Protein AF-A0A8T7L7S4-F1 (afdb_monomer_lite)

Secondary structure (DSSP, 8-state):
----------TTPEEEEEEETTTTEEEEEEE-TTS--EETTT---HHHHHHHHHH----------------

Structure (mmCIF, N/CA/C/O backbone):
data_AF-A0A8T7L7S4-F1
#
_entry.id   AF-A0A8T7L7S4-F1
#
loop_
_atom_site.group_PDB
_atom_site.id
_atom_site.type_symbol
_atom_site.label_atom_id
_atom_site.label_alt_id
_atom_site.label_comp_id
_atom_site.label_asym_id
_atom_site.label_entity_id
_atom_site.label_seq_id
_atom_site.pdbx_PDB_ins_code
_atom_site.Cartn_x
_atom_site.Cartn_y
_atom_site.Cartn_z
_atom_site.occupancy
_atom_site.B_iso_or_equiv
_atom_site.auth_seq_id
_atom_site.auth_comp_id
_atom_site.auth_asym_id
_atom_site.auth_atom_id
_atom_site.pdbx_PDB_model_num
ATOM 1 N N . MET A 1 1 ? -6.828 -27.801 4.871 1.00 37.06 1 MET A N 1
ATOM 2 C CA . MET A 1 1 ? -7.589 -26.651 4.337 1.00 37.06 1 MET A CA 1
ATOM 3 C C . MET A 1 1 ? -6.802 -26.078 3.173 1.00 37.06 1 MET A C 1
ATOM 5 O O . MET A 1 1 ? -5.725 -25.547 3.396 1.00 37.06 1 MET A O 1
ATOM 9 N N . MET A 1 2 ? -7.277 -26.285 1.945 1.00 41.94 2 MET A N 1
ATOM 10 C CA . MET A 1 2 ? -6.621 -25.792 0.732 1.00 41.94 2 MET A CA 1
ATOM 11 C C . MET A 1 2 ? -7.249 -24.437 0.402 1.00 41.94 2 MET A C 1
ATOM 13 O O . MET A 1 2 ? -8.394 -24.375 -0.042 1.00 41.94 2 MET A O 1
ATOM 17 N N . THR A 1 3 ? -6.557 -23.346 0.714 1.00 45.09 3 THR A N 1
ATOM 18 C CA . THR A 1 3 ? -7.044 -21.996 0.417 1.00 45.09 3 THR A CA 1
ATOM 19 C C . THR A 1 3 ? -6.980 -21.799 -1.095 1.00 45.09 3 THR A C 1
ATOM 21 O O . THR A 1 3 ? -5.897 -21.720 -1.669 1.00 45.09 3 THR A O 1
ATOM 24 N N . LEU A 1 4 ? -8.143 -21.795 -1.748 1.00 44.06 4 LEU A N 1
ATOM 25 C CA . LEU A 1 4 ? -8.277 -21.649 -3.194 1.00 44.06 4 LEU A CA 1
ATOM 26 C C . LEU A 1 4 ? -7.802 -20.240 -3.596 1.00 44.06 4 LEU A C 1
ATOM 28 O O . LEU A 1 4 ? -8.533 -19.262 -3.446 1.00 44.06 4 LEU A O 1
ATOM 32 N N . MET A 1 5 ? -6.554 -20.115 -4.050 1.00 45.28 5 MET A N 1
ATOM 33 C CA . MET A 1 5 ? -6.030 -18.860 -4.589 1.00 45.28 5 MET A CA 1
ATOM 34 C C . MET A 1 5 ? -6.668 -18.627 -5.959 1.00 45.28 5 MET A C 1
ATOM 36 O O . MET A 1 5 ? -6.340 -19.299 -6.933 1.00 45.28 5 MET A O 1
ATOM 40 N N . LYS A 1 6 ? -7.636 -17.710 -6.008 1.00 49.16 6 LYS A N 1
ATOM 41 C CA . LYS A 1 6 ? -8.319 -17.310 -7.238 1.00 49.16 6 LYS A CA 1
ATOM 42 C C . LYS A 1 6 ? -7.480 -16.226 -7.907 1.00 49.16 6 LYS A C 1
ATOM 44 O O . LYS A 1 6 ? -7.222 -15.194 -7.293 1.00 49.16 6 LYS A O 1
ATOM 49 N N . ASP A 1 7 ? -7.028 -16.491 -9.128 1.00 56.09 7 ASP A N 1
ATOM 50 C CA . ASP A 1 7 ? -6.330 -15.494 -9.933 1.00 56.09 7 ASP A CA 1
ATOM 51 C C . ASP A 1 7 ? -7.297 -14.337 -10.218 1.00 56.09 7 ASP A C 1
ATOM 53 O O . ASP A 1 7 ? -8.353 -14.526 -10.825 1.00 56.09 7 ASP A O 1
ATOM 57 N N . SER A 1 8 ? -6.976 -13.150 -9.708 1.00 56.22 8 SER A N 1
ATOM 58 C CA . SER A 1 8 ? -7.837 -11.974 -9.834 1.00 56.22 8 SER A CA 1
ATOM 59 C C . SER A 1 8 ? -7.826 -11.379 -11.246 1.00 56.22 8 SER A C 1
ATOM 61 O O . SER A 1 8 ? -8.548 -10.410 -11.475 1.00 56.22 8 SER A O 1
ATOM 63 N N . GLY A 1 9 ? -7.000 -11.882 -12.178 1.00 60.12 9 GLY A N 1
ATOM 64 C CA . GLY A 1 9 ? -6.934 -11.393 -13.565 1.00 60.12 9 GLY A CA 1
ATOM 65 C C . GLY A 1 9 ? -6.475 -9.936 -13.703 1.00 60.12 9 GLY A C 1
ATOM 66 O O . GLY A 1 9 ? -6.489 -9.361 -14.789 1.00 60.12 9 GLY A O 1
ATOM 67 N N . LEU A 1 10 ? -6.058 -9.312 -12.601 1.00 63.56 10 LEU A N 1
ATOM 68 C CA . LEU A 1 10 ? -5.507 -7.971 -12.592 1.00 63.56 10 LEU A CA 1
ATOM 69 C C . LEU A 1 10 ? -4.056 -8.088 -13.058 1.00 63.56 10 LEU A C 1
ATOM 71 O O . LEU A 1 10 ? -3.199 -8.346 -12.229 1.00 63.56 10 LEU A O 1
ATOM 75 N N . ASN A 1 11 ? -3.796 -7.966 -14.363 1.00 68.06 11 ASN A N 1
ATOM 76 C CA . ASN A 1 11 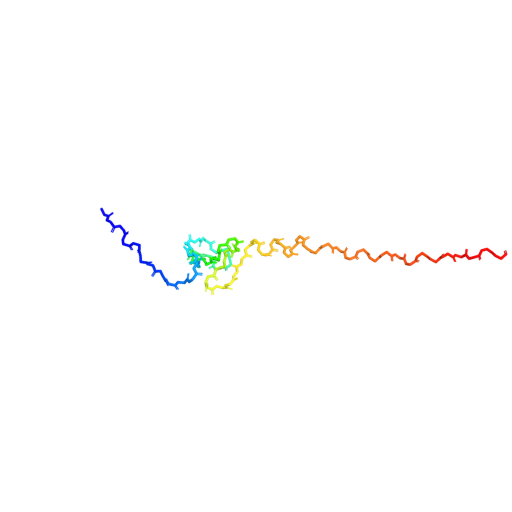? -2.483 -7.962 -15.043 1.00 68.06 11 ASN A CA 1
ATOM 77 C C . ASN A 1 11 ? -1.262 -7.599 -14.152 1.00 68.06 11 ASN A C 1
ATOM 79 O O . ASN A 1 11 ? -0.771 -6.472 -14.176 1.00 68.06 11 ASN A O 1
ATOM 83 N N . GLY A 1 12 ? -0.765 -8.538 -13.339 1.00 70.44 12 GLY A N 1
ATOM 84 C CA . GLY A 1 12 ? 0.338 -8.316 -12.392 1.00 70.44 12 GLY A CA 1
ATOM 85 C C . GLY A 1 12 ? 0.031 -7.456 -11.150 1.00 70.44 12 GLY A C 1
ATOM 86 O O . GLY A 1 12 ? 0.922 -7.280 -10.315 1.00 70.44 12 GLY A O 1
ATOM 87 N N . LEU A 1 13 ? -1.192 -6.944 -10.979 1.00 72.88 13 LEU A N 1
ATOM 88 C CA . LEU A 1 13 ? -1.619 -6.202 -9.791 1.00 72.88 13 LEU A CA 1
ATOM 89 C C . LEU A 1 13 ? -1.782 -7.163 -8.605 1.00 72.88 13 LEU A C 1
ATOM 91 O O . LEU A 1 13 ? -2.598 -8.085 -8.627 1.00 72.88 13 LEU A O 1
ATOM 95 N N . LYS A 1 14 ? -1.033 -6.923 -7.532 1.00 80.88 14 LYS A N 1
ATOM 96 C CA . LYS A 1 14 ? -1.146 -7.670 -6.277 1.00 80.88 14 LYS A CA 1
ATOM 97 C C . LYS A 1 14 ? -1.981 -6.878 -5.280 1.00 80.88 14 LYS A C 1
ATOM 99 O O . LYS A 1 14 ? -1.737 -5.692 -5.072 1.00 80.88 14 LYS A O 1
ATOM 104 N N . GLY A 1 15 ? -2.943 -7.549 -4.655 1.00 83.94 15 GLY A N 1
ATOM 105 C CA . GLY A 1 15 ? -3.713 -7.025 -3.530 1.00 83.94 15 GLY A CA 1
ATOM 106 C C . GLY A 1 15 ? -3.195 -7.577 -2.204 1.00 83.94 15 GLY A C 1
ATOM 107 O O . GLY A 1 15 ? -2.841 -8.751 -2.118 1.00 83.94 15 GLY A O 1
ATOM 108 N N . SER A 1 16 ? -3.164 -6.750 -1.164 1.00 85.88 16 SER A N 1
ATOM 109 C CA . SER A 1 16 ? -2.894 -7.188 0.213 1.00 85.88 16 SER A CA 1
ATOM 110 C C . SER A 1 16 ? -3.746 -6.393 1.194 1.00 85.88 16 SER A C 1
ATOM 112 O O . SER A 1 16 ? -4.013 -5.221 0.948 1.00 85.88 16 SER A O 1
ATOM 114 N N 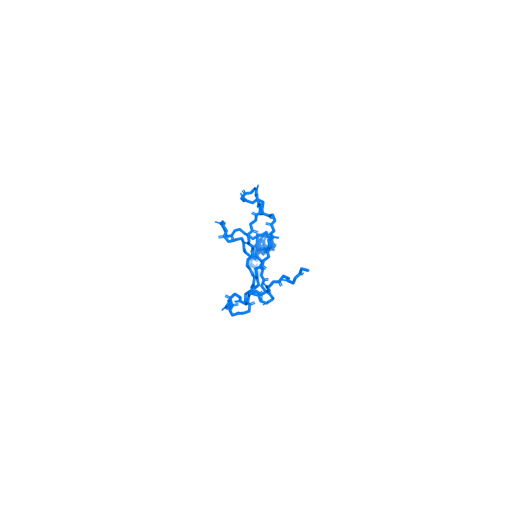. VAL A 1 17 ? -4.182 -7.011 2.291 1.00 89.94 17 VAL A N 1
ATOM 115 C CA . VAL A 1 17 ? -4.929 -6.303 3.339 1.00 89.94 17 VAL A CA 1
ATOM 116 C C . VAL A 1 17 ? -3.936 -5.628 4.279 1.00 89.94 17 VAL A C 1
ATOM 118 O O . VAL A 1 17 ? -3.061 -6.296 4.826 1.00 89.94 17 VAL A O 1
ATOM 121 N N . GLN A 1 18 ? -4.063 -4.314 4.446 1.00 88.19 18 GLN A N 1
ATOM 122 C CA . GLN A 1 18 ? -3.202 -3.492 5.298 1.00 88.19 18 GLN A CA 1
ATOM 123 C C . GLN A 1 18 ? -4.044 -2.459 6.052 1.00 88.19 18 GLN A C 1
ATOM 125 O O . GLN A 1 18 ? -5.146 -2.106 5.626 1.00 88.19 18 GLN A O 1
ATOM 130 N N . TYR A 1 19 ? -3.545 -1.975 7.188 1.00 91.00 19 TYR A N 1
ATOM 131 C CA . TYR A 1 19 ? -4.198 -0.880 7.899 1.00 91.00 19 TYR A CA 1
ATOM 132 C C . TYR A 1 19 ? -3.986 0.435 7.145 1.00 91.00 19 TYR A C 1
ATOM 134 O O . TYR A 1 19 ? -2.849 0.820 6.877 1.00 91.00 19 TYR A O 1
ATOM 142 N N . CYS A 1 20 ? -5.076 1.132 6.822 1.00 91.75 20 CYS A N 1
ATOM 143 C CA . CYS A 1 20 ? -5.007 2.450 6.205 1.00 91.75 20 CYS A CA 1
ATOM 144 C C . CYS A 1 20 ? -5.126 3.530 7.298 1.00 91.75 20 CYS A C 1
ATOM 146 O O . CYS A 1 20 ? -6.166 3.585 7.960 1.00 91.75 20 CYS A O 1
ATOM 148 N N . PRO A 1 21 ? -4.109 4.395 7.490 1.00 89.12 21 PRO A N 1
ATOM 149 C CA . PRO A 1 21 ? -4.131 5.424 8.532 1.00 89.12 21 PRO A CA 1
ATOM 150 C C . PRO A 1 21 ? -5.186 6.504 8.275 1.00 89.12 21 PRO A C 1
ATOM 152 O O . PRO A 1 21 ? -5.742 7.044 9.221 1.00 89.12 21 PRO A O 1
ATOM 155 N N . ASP A 1 22 ? -5.495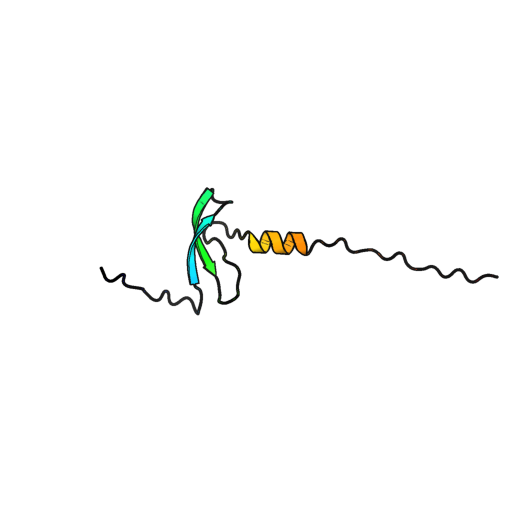 6.768 7.006 1.00 91.69 22 ASP A N 1
ATOM 156 C CA . ASP A 1 22 ? -6.481 7.765 6.592 1.00 91.69 22 ASP A CA 1
ATOM 157 C C . ASP A 1 22 ? -7.924 7.259 6.783 1.00 91.69 22 ASP A C 1
ATOM 159 O O . ASP A 1 22 ? -8.786 7.962 7.298 1.00 91.69 22 ASP A O 1
ATOM 163 N N . CYS A 1 23 ? -8.177 5.981 6.471 1.00 93.12 23 CYS A N 1
ATOM 164 C CA . CYS A 1 23 ? -9.483 5.354 6.699 1.00 93.12 23 CYS A CA 1
ATOM 165 C C . CYS A 1 23 ? -9.710 4.890 8.149 1.00 93.12 23 CYS A C 1
ATOM 167 O O . CYS A 1 23 ? -10.837 4.534 8.495 1.00 93.12 23 CYS A O 1
ATOM 169 N N . GLY A 1 24 ? -8.655 4.773 8.962 1.00 94.00 24 GLY A N 1
ATOM 170 C CA . GLY A 1 24 ? -8.727 4.256 10.333 1.00 94.00 24 GLY A CA 1
ATOM 171 C C . GLY A 1 24 ? -9.133 2.778 10.449 1.00 94.00 24 GLY A C 1
ATOM 172 O O . GLY A 1 24 ? -9.661 2.362 11.479 1.00 94.00 24 GLY A O 1
ATOM 173 N N . ARG A 1 25 ? -8.955 1.973 9.391 1.00 94.38 25 ARG A N 1
ATOM 174 C CA . ARG A 1 25 ? -9.385 0.560 9.356 1.00 94.38 25 ARG A CA 1
ATOM 175 C C . ARG A 1 25 ? -8.548 -0.299 8.396 1.00 94.38 25 ARG A C 1
ATOM 177 O O . ARG A 1 25 ? -7.906 0.250 7.496 1.00 94.38 25 ARG A O 1
ATOM 184 N N . PRO A 1 26 ? -8.565 -1.641 8.534 1.00 93.62 26 PRO A N 1
ATOM 185 C CA . PRO A 1 26 ? -8.000 -2.547 7.535 1.00 93.62 26 PRO A CA 1
ATOM 186 C C . PRO A 1 26 ? -8.704 -2.399 6.181 1.00 93.62 26 PRO A C 1
ATOM 188 O O . PRO A 1 26 ? -9.932 -2.436 6.103 1.00 93.62 26 PRO A O 1
ATOM 191 N N . THR A 1 27 ? -7.929 -2.245 5.111 1.00 93.06 27 THR A N 1
ATOM 192 C CA . THR A 1 27 ? -8.424 -2.109 3.733 1.00 93.06 27 THR A CA 1
ATOM 193 C C . THR A 1 27 ? -7.550 -2.905 2.768 1.00 93.06 27 THR A C 1
ATOM 195 O O . THR A 1 27 ? -6.434 -3.305 3.103 1.00 93.06 27 THR A O 1
ATOM 198 N N . VAL A 1 28 ? -8.052 -3.165 1.561 1.00 90.38 28 VAL A N 1
ATOM 199 C CA . VAL A 1 28 ? -7.245 -3.788 0.507 1.00 90.38 28 VAL A CA 1
ATOM 200 C C . VAL A 1 28 ? -6.398 -2.711 -0.160 1.00 90.38 28 VAL A C 1
ATOM 202 O O . VAL A 1 28 ? -6.921 -1.701 -0.624 1.00 90.38 28 VAL A O 1
ATOM 205 N N . HIS A 1 29 ? -5.095 -2.949 -0.234 1.00 89.81 29 HIS A N 1
ATOM 206 C CA . HIS A 1 29 ? -4.139 -2.126 -0.956 1.00 89.81 29 HIS A CA 1
ATOM 207 C C . HIS A 1 29 ? -3.671 -2.849 -2.215 1.00 89.81 29 HIS A C 1
ATOM 209 O O . HIS A 1 29 ? -3.245 -4.008 -2.146 1.00 89.81 29 HIS A O 1
ATOM 215 N N . TYR A 1 30 ? -3.716 -2.153 -3.348 1.00 87.81 30 TYR A N 1
ATOM 216 C CA . TYR A 1 30 ? -3.274 -2.666 -4.640 1.00 87.81 30 TYR A CA 1
ATOM 217 C C . TYR A 1 30 ? -1.894 -2.128 -5.009 1.00 87.81 30 TYR A C 1
ATOM 219 O O . TYR A 1 30 ? -1.599 -0.956 -4.788 1.00 87.81 30 TYR A O 1
ATOM 227 N N . ARG A 1 31 ? -1.053 -2.971 -5.612 1.00 85.38 31 ARG A N 1
ATOM 228 C CA . ARG A 1 31 ? 0.256 -2.577 -6.154 1.00 85.38 31 ARG A CA 1
ATOM 229 C C . ARG A 1 31 ? 0.553 -3.280 -7.467 1.00 85.38 31 ARG A C 1
ATOM 231 O O . ARG A 1 31 ? 0.320 -4.479 -7.601 1.00 85.38 31 ARG A O 1
ATOM 238 N N . VAL A 1 32 ? 1.155 -2.553 -8.399 1.00 84.31 32 VAL A N 1
ATOM 239 C CA . VAL A 1 32 ? 1.874 -3.156 -9.529 1.00 84.31 32 VAL A CA 1
ATOM 240 C C . VAL A 1 32 ? 3.227 -3.717 -9.051 1.00 84.31 32 VAL A C 1
ATOM 242 O O . VAL A 1 32 ? 3.712 -3.343 -7.974 1.00 84.31 32 VAL A O 1
ATOM 245 N N . PRO A 1 33 ? 3.878 -4.614 -9.808 1.00 78.94 33 PRO A N 1
ATOM 246 C CA . PRO A 1 33 ? 5.244 -5.037 -9.513 1.00 78.94 33 PRO A CA 1
ATOM 247 C C . PRO A 1 33 ? 6.183 -3.818 -9.517 1.00 78.94 33 PRO A C 1
ATOM 249 O O . PRO A 1 33 ? 6.181 -3.043 -10.463 1.00 78.94 33 PRO A O 1
ATOM 252 N N . GLY A 1 34 ? 6.942 -3.614 -8.435 1.00 77.50 34 GLY A N 1
ATOM 253 C CA . GLY A 1 34 ? 7.815 -2.441 -8.265 1.00 77.50 34 GLY A CA 1
ATOM 254 C C . GLY A 1 34 ? 7.103 -1.120 -7.932 1.00 77.50 34 GLY A C 1
ATOM 255 O O . GLY A 1 34 ? 7.779 -0.122 -7.715 1.00 77.50 34 GLY A O 1
ATOM 256 N N . GLY A 1 35 ? 5.767 -1.102 -7.867 1.00 80.75 35 GLY A N 1
ATOM 257 C CA . GLY A 1 35 ? 4.988 0.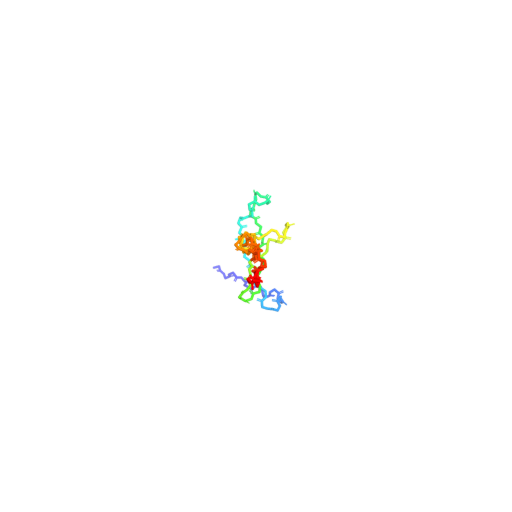087 -7.515 1.00 80.75 35 GLY A CA 1
ATOM 258 C C . GLY A 1 35 ? 4.640 0.184 -6.032 1.00 80.75 35 GLY A C 1
ATOM 259 O O . GLY A 1 35 ? 4.772 -0.778 -5.270 1.00 80.75 35 GLY A O 1
ATOM 260 N N . LEU A 1 36 ? 4.142 1.358 -5.644 1.00 84.25 36 LEU A N 1
ATOM 261 C CA . LEU A 1 36 ? 3.721 1.654 -4.277 1.00 84.25 36 LEU A CA 1
ATOM 262 C C . LEU A 1 36 ? 2.281 1.156 -4.011 1.00 84.25 36 LEU A C 1
ATOM 264 O O . LEU A 1 36 ? 1.443 1.208 -4.913 1.00 84.25 36 LEU A O 1
ATOM 268 N N . PRO A 1 37 ? 1.968 0.674 -2.792 1.00 86.56 37 PRO A N 1
ATOM 269 C CA . PRO A 1 37 ? 0.655 0.117 -2.455 1.00 86.56 37 PRO A CA 1
ATOM 270 C C . PRO A 1 37 ? -0.410 1.194 -2.197 1.00 86.56 37 PRO A C 1
ATOM 272 O O . PRO A 1 37 ? -0.332 1.938 -1.224 1.00 86.56 37 PRO A O 1
ATOM 275 N N . ILE A 1 38 ? -1.447 1.261 -3.029 1.00 89.00 38 ILE A N 1
ATOM 276 C CA . ILE A 1 38 ? -2.515 2.271 -2.950 1.00 89.00 38 ILE A CA 1
ATOM 277 C C . ILE A 1 38 ? -3.749 1.689 -2.253 1.00 89.00 38 ILE A C 1
ATOM 279 O O . ILE A 1 38 ? -4.225 0.621 -2.647 1.00 89.00 38 ILE A O 1
ATOM 283 N N . CYS A 1 39 ? -4.280 2.387 -1.245 1.00 92.06 39 CYS A N 1
ATOM 284 C CA . CYS A 1 39 ? -5.530 2.012 -0.574 1.00 92.06 39 CYS A CA 1
ATOM 285 C C . CYS A 1 39 ? -6.706 2.017 -1.564 1.00 92.06 39 CYS A C 1
ATOM 287 O O . CYS A 1 39 ? -6.938 3.025 -2.231 1.00 92.06 39 CYS A O 1
ATOM 289 N N . ASN A 1 40 ? -7.495 0.938 -1.636 1.00 89.31 40 ASN A N 1
ATOM 290 C CA . ASN A 1 40 ? -8.644 0.895 -2.550 1.00 89.31 40 ASN A CA 1
ATOM 291 C C . ASN A 1 40 ? -9.805 1.814 -2.142 1.00 89.31 40 ASN A C 1
ATOM 293 O O . ASN A 1 40 ? -10.652 2.110 -2.979 1.00 89.31 40 ASN A O 1
ATOM 297 N N . ALA A 1 41 ? -9.864 2.212 -0.868 1.00 91.81 41 ALA A N 1
ATOM 298 C CA . ALA A 1 41 ? -11.023 2.890 -0.301 1.00 91.81 41 ALA A CA 1
ATOM 299 C C . ALA A 1 41 ? -10.901 4.410 -0.414 1.00 91.81 41 ALA A C 1
ATOM 301 O O . ALA A 1 41 ? -11.857 5.069 -0.806 1.00 91.81 41 ALA A O 1
ATOM 302 N N . CYS A 1 42 ? -9.728 4.958 -0.083 1.00 92.50 42 CYS A N 1
ATOM 303 C CA . CYS A 1 42 ? -9.479 6.400 -0.127 1.00 92.50 42 CYS A CA 1
ATOM 304 C C . CYS A 1 42 ? -8.359 6.812 -1.091 1.00 92.50 42 CYS A C 1
ATOM 306 O O . CYS A 1 42 ? -8.114 8.000 -1.262 1.00 92.50 42 CYS A O 1
ATOM 308 N N . GLY A 1 43 ? -7.646 5.865 -1.711 1.00 87.81 43 GLY A N 1
ATOM 309 C CA . GLY A 1 43 ? -6.514 6.179 -2.588 1.00 87.81 43 GLY A CA 1
ATOM 310 C C . GLY A 1 43 ? -5.245 6.635 -1.857 1.00 87.81 43 GLY A C 1
ATOM 311 O O . GLY A 1 43 ? -4.236 6.893 -2.510 1.00 87.81 43 GLY A O 1
ATOM 312 N N . TYR A 1 44 ? -5.254 6.711 -0.521 1.00 87.19 44 TYR A N 1
ATOM 313 C CA . TYR A 1 44 ? -4.089 7.131 0.257 1.00 87.19 44 TYR A CA 1
ATOM 314 C C . TYR A 1 44 ? -2.913 6.149 0.130 1.00 87.19 44 TYR A C 1
ATOM 316 O O . TYR A 1 44 ? -3.089 4.924 0.105 1.00 87.19 44 TYR A O 1
ATOM 324 N N . ASN A 1 45 ? -1.701 6.708 0.098 1.00 85.00 45 ASN A N 1
ATOM 325 C CA . ASN A 1 45 ? -0.435 5.988 0.063 1.00 85.00 45 ASN A CA 1
ATOM 326 C C . ASN A 1 45 ? 0.629 6.759 0.869 1.00 85.00 45 ASN A C 1
ATOM 328 O O . ASN A 1 45 ? 0.996 7.878 0.510 1.00 85.00 45 ASN A O 1
ATOM 332 N N . ALA A 1 46 ? 1.129 6.151 1.948 1.00 79.94 46 ALA A N 1
ATOM 333 C CA . ALA A 1 46 ? 2.107 6.781 2.835 1.00 79.94 46 ALA A CA 1
ATOM 334 C C . ALA A 1 46 ? 3.484 6.961 2.170 1.00 79.94 46 ALA A C 1
ATOM 336 O O . ALA A 1 46 ? 4.114 8.001 2.335 1.00 79.94 46 ALA A O 1
ATOM 337 N N . ASP A 1 47 ? 3.939 5.985 1.380 1.00 79.69 47 ASP A N 1
ATOM 338 C CA . ASP A 1 47 ? 5.233 6.051 0.690 1.00 79.69 47 ASP A CA 1
ATOM 339 C C . ASP A 1 47 ? 5.263 7.163 -0.366 1.00 79.69 47 ASP A C 1
ATOM 341 O O . ASP A 1 47 ? 6.270 7.851 -0.519 1.00 79.69 47 ASP A O 1
ATOM 345 N N . LEU A 1 48 ? 4.144 7.391 -1.058 1.00 78.75 48 LEU A N 1
ATOM 346 C CA . LEU A 1 48 ? 3.990 8.487 -2.011 1.00 78.75 48 LEU A CA 1
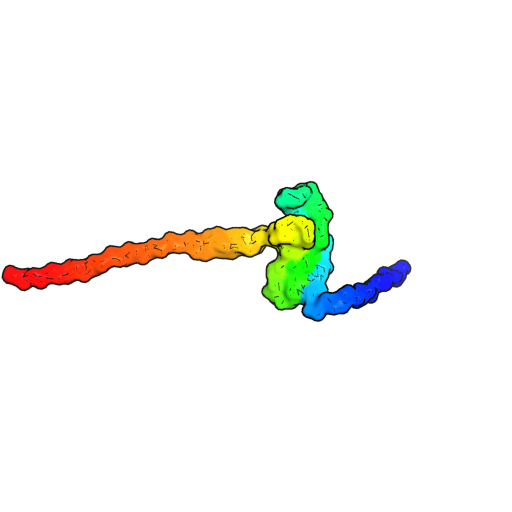ATOM 347 C C . LEU A 1 48 ? 3.968 9.840 -1.293 1.00 78.75 48 LEU A C 1
ATOM 349 O O . LEU A 1 48 ? 4.621 10.779 -1.744 1.00 78.75 48 LEU A O 1
ATOM 353 N N . ALA A 1 49 ? 3.264 9.934 -0.161 1.00 80.19 49 ALA A N 1
ATOM 354 C CA . ALA A 1 49 ? 3.283 11.135 0.671 1.00 80.19 49 ALA A CA 1
ATOM 355 C C . ALA A 1 49 ? 4.713 11.463 1.144 1.00 80.19 49 ALA A C 1
ATOM 357 O O . ALA A 1 49 ? 5.148 12.612 1.045 1.00 80.19 49 ALA A O 1
ATOM 358 N N . ASN A 1 50 ? 5.471 10.446 1.562 1.00 81.31 50 ASN A N 1
ATOM 359 C CA . ASN A 1 50 ? 6.872 10.587 1.960 1.00 81.31 50 ASN A CA 1
ATOM 360 C C . ASN A 1 50 ? 7.772 10.998 0.785 1.00 81.31 50 ASN A C 1
ATOM 362 O O . ASN A 1 50 ? 8.608 11.887 0.939 1.00 81.31 50 ASN A O 1
ATOM 366 N N . TYR A 1 51 ? 7.584 10.401 -0.396 1.00 76.88 51 TYR A N 1
ATOM 367 C CA . TYR A 1 51 ? 8.330 10.761 -1.604 1.00 76.88 51 TYR A CA 1
ATOM 368 C C . TYR A 1 51 ? 8.111 12.229 -1.996 1.00 76.88 51 TYR A C 1
ATOM 370 O O . TYR A 1 51 ? 9.076 12.951 -2.246 1.00 76.88 51 TYR A O 1
ATOM 378 N N . CYS A 1 52 ? 6.860 12.702 -1.989 1.00 74.12 52 CYS A N 1
ATOM 379 C CA . CYS A 1 52 ? 6.537 14.105 -2.257 1.00 74.12 52 CYS A CA 1
ATOM 380 C C . CYS A 1 52 ? 7.186 15.047 -1.233 1.00 74.12 52 CYS A C 1
ATOM 382 O O . CYS A 1 52 ? 7.794 16.044 -1.625 1.00 74.12 52 CYS A O 1
ATOM 384 N N . ALA A 1 53 ? 7.136 14.698 0.056 1.00 76.06 53 ALA A N 1
ATOM 385 C CA . ALA A 1 53 ? 7.769 15.488 1.111 1.00 76.06 53 ALA A CA 1
ATOM 386 C C . ALA A 1 53 ? 9.300 15.578 0.946 1.00 76.06 53 ALA A C 1
ATOM 388 O O . ALA A 1 53 ? 9.892 16.618 1.225 1.00 76.06 53 ALA A O 1
ATOM 389 N N . GLN A 1 54 ? 9.948 14.516 0.456 1.00 71.31 54 GLN A N 1
ATOM 390 C CA . GLN A 1 54 ? 11.390 14.504 0.176 1.00 71.31 54 GLN A CA 1
ATOM 391 C C . GLN A 1 54 ? 11.770 15.288 -1.092 1.00 71.31 54 GLN A C 1
ATOM 393 O O . GLN A 1 54 ? 12.866 15.847 -1.166 1.00 71.31 54 GLN A O 1
ATOM 398 N N . GLN A 1 55 ? 10.883 15.336 -2.089 1.00 64.00 55 GLN A N 1
ATOM 399 C CA . GLN A 1 55 ? 11.082 16.060 -3.353 1.00 64.00 55 GLN A CA 1
ATOM 400 C C . GLN A 1 55 ? 10.886 17.576 -3.219 1.00 64.00 55 GLN A C 1
ATOM 402 O O . GLN A 1 55 ? 11.373 18.330 -4.061 1.00 64.00 55 GLN A O 1
ATOM 407 N N . GLN A 1 56 ? 10.245 18.051 -2.147 1.00 58.75 56 GLN A N 1
ATOM 408 C CA . GLN A 1 56 ? 10.245 19.463 -1.755 1.00 58.75 56 GLN A CA 1
ATOM 409 C C . GLN A 1 56 ? 11.607 19.890 -1.183 1.00 58.75 56 GLN A C 1
ATOM 411 O O . GLN A 1 56 ? 11.728 20.374 -0.060 1.00 58.75 56 GLN A O 1
ATOM 416 N N . GLN A 1 57 ? 12.663 19.767 -1.987 1.00 56.78 57 GLN A N 1
ATOM 417 C CA . GLN A 1 57 ? 13.839 20.598 -1.774 1.00 56.78 5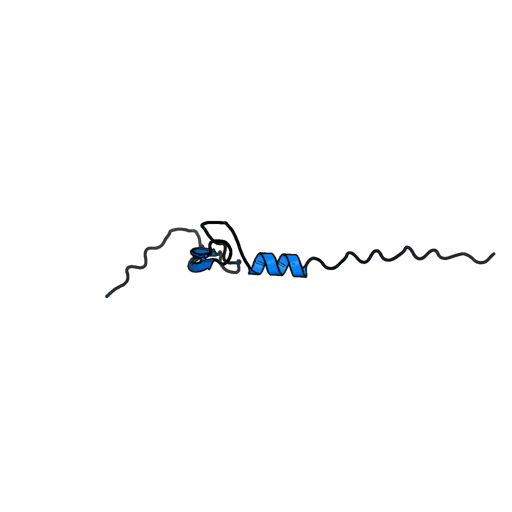7 GLN A CA 1
ATOM 418 C C . GLN A 1 57 ? 13.498 22.018 -2.241 1.00 56.78 57 GLN A C 1
ATOM 420 O O . GLN A 1 57 ? 12.984 22.180 -3.352 1.00 56.78 57 GLN A O 1
ATOM 425 N N . PRO A 1 58 ? 13.748 23.062 -1.431 1.00 55.09 58 PRO A N 1
ATOM 426 C CA . PRO A 1 58 ? 13.524 24.426 -1.877 1.00 55.09 58 PRO A CA 1
ATOM 427 C C . PRO A 1 58 ? 14.375 24.655 -3.124 1.00 55.09 58 PRO A C 1
ATOM 429 O O . PRO A 1 58 ? 15.584 24.411 -3.103 1.00 55.09 58 PRO A O 1
ATOM 432 N N . ILE A 1 59 ? 13.752 25.122 -4.209 1.00 61.75 59 ILE A N 1
ATOM 433 C CA . ILE A 1 59 ? 14.477 25.631 -5.372 1.00 61.75 59 ILE A CA 1
ATOM 434 C C . ILE A 1 59 ? 15.426 26.697 -4.827 1.00 61.75 59 ILE A C 1
ATOM 436 O O . ILE A 1 59 ? 14.994 27.779 -4.425 1.00 61.75 59 ILE A O 1
ATOM 440 N N . ARG A 1 60 ? 16.725 26.389 -4.750 1.00 59.16 60 ARG A N 1
ATOM 441 C CA . ARG A 1 60 ? 17.726 27.395 -4.413 1.00 59.16 60 ARG A CA 1
ATOM 442 C C . ARG A 1 60 ? 17.798 28.332 -5.607 1.00 59.16 60 ARG A C 1
ATOM 444 O O . ARG A 1 60 ? 18.469 28.032 -6.590 1.00 59.16 60 ARG A O 1
ATOM 451 N N . LEU A 1 61 ? 17.086 29.453 -5.524 1.00 55.84 61 LEU A N 1
ATOM 452 C CA . LEU A 1 61 ? 17.319 30.598 -6.390 1.00 55.84 61 LEU A CA 1
ATOM 453 C C . LEU A 1 61 ? 18.775 31.014 -6.172 1.00 55.84 61 LEU A C 1
ATOM 455 O O . LEU A 1 61 ? 19.102 31.665 -5.181 1.00 55.84 61 LEU A O 1
ATOM 459 N N . VAL A 1 62 ? 19.671 30.568 -7.051 1.00 62.81 62 VAL A N 1
ATOM 460 C CA . VAL A 1 62 ? 21.035 31.087 -7.089 1.00 62.81 62 VAL A CA 1
ATOM 461 C C . VAL A 1 62 ? 20.891 32.546 -7.516 1.00 62.81 62 VAL A C 1
ATOM 463 O O . VAL A 1 62 ? 20.391 32.790 -8.619 1.00 62.81 62 VAL A O 1
ATOM 466 N N . PRO A 1 63 ? 21.250 33.529 -6.671 1.00 56.53 63 PRO A N 1
ATOM 467 C CA . PRO A 1 63 ? 21.178 34.918 -7.087 1.00 56.53 63 PRO A CA 1
ATOM 468 C C . PRO A 1 63 ? 22.081 35.096 -8.318 1.00 56.53 63 PRO A C 1
ATOM 470 O O . PRO A 1 63 ? 23.211 34.591 -8.314 1.00 56.53 63 PRO A O 1
ATOM 473 N N . PRO A 1 64 ? 21.613 35.768 -9.388 1.00 57.84 64 PRO A N 1
ATOM 474 C CA . PRO A 1 64 ? 22.445 36.006 -10.556 1.00 57.84 64 PRO A CA 1
ATOM 475 C C . PRO A 1 64 ? 23.699 36.761 -10.111 1.00 57.84 64 PRO A C 1
ATOM 477 O O . PRO A 1 64 ? 23.622 37.824 -9.492 1.00 57.84 64 PRO A O 1
ATOM 480 N N . THR A 1 65 ? 24.872 36.195 -10.390 1.00 62.38 65 THR A N 1
ATOM 481 C CA . THR A 1 65 ? 26.154 36.831 -10.084 1.00 62.38 65 THR A CA 1
ATOM 482 C C . THR A 1 65 ? 26.332 38.036 -11.003 1.00 62.38 65 THR A C 1
ATOM 484 O O . THR A 1 65 ? 26.797 37.925 -12.135 1.00 62.38 65 THR A O 1
ATOM 487 N N . VAL A 1 66 ? 25.951 39.220 -10.520 1.00 63.16 66 VAL A N 1
ATOM 488 C CA . VAL A 1 66 ? 26.223 40.484 -11.210 1.00 63.16 66 VAL A CA 1
ATOM 489 C C . VAL A 1 66 ? 27.727 40.751 -11.128 1.00 63.16 66 VAL A C 1
ATOM 491 O O . VAL A 1 66 ? 28.226 41.292 -10.141 1.00 63.16 66 VAL A O 1
ATOM 494 N N . ARG A 1 67 ? 28.478 40.365 -12.167 1.00 59.31 67 ARG A N 1
ATOM 495 C CA . ARG A 1 67 ? 29.866 40.813 -12.343 1.00 59.31 67 ARG A CA 1
ATOM 496 C C . ARG A 1 67 ? 29.852 42.316 -12.614 1.00 59.31 67 ARG A C 1
ATOM 498 O O . ARG A 1 67 ? 29.614 42.746 -13.739 1.00 59.31 67 ARG A O 1
ATOM 505 N N . ARG A 1 68 ? 30.114 43.125 -11.586 1.00 59.88 68 ARG A N 1
ATOM 506 C CA . ARG A 1 68 ? 30.435 44.544 -11.777 1.00 59.88 68 ARG A CA 1
ATOM 507 C C . ARG A 1 68 ? 31.784 44.621 -12.498 1.00 59.88 68 ARG A C 1
ATOM 509 O O . ARG A 1 68 ? 32.795 44.191 -11.950 1.00 59.88 68 ARG A O 1
ATOM 516 N N . LYS A 1 69 ? 31.793 45.122 -13.738 1.00 49.06 69 LYS A N 1
ATOM 517 C CA . LYS A 1 69 ? 33.027 45.587 -14.387 1.00 49.06 69 LYS A CA 1
ATOM 518 C C . LYS A 1 69 ? 33.516 46.807 -13.605 1.00 49.06 69 LYS A C 1
ATOM 520 O O . LYS A 1 69 ? 32.755 47.757 -13.447 1.00 49.06 69 LYS A O 1
ATOM 525 N N . ALA A 1 70 ? 34.742 46.747 -13.094 1.00 53.62 70 ALA A N 1
ATOM 526 C CA . ALA A 1 70 ? 35.433 47.924 -12.587 1.00 53.62 70 ALA A CA 1
ATOM 527 C C . ALA A 1 70 ? 35.714 48.866 -13.771 1.00 53.62 70 ALA A C 1
ATOM 529 O O . ALA A 1 70 ? 36.156 48.399 -14.824 1.00 53.62 70 ALA A O 1
ATOM 530 N N . VAL A 1 71 ? 35.368 50.141 -13.592 1.00 55.97 71 VAL A N 1
ATOM 531 C CA . VAL A 1 71 ? 35.729 51.270 -14.463 1.00 55.97 71 VAL A CA 1
ATOM 532 C C . VAL A 1 71 ? 37.008 51.881 -13.920 1.00 55.97 71 VAL A C 1
ATOM 534 O O . VAL A 1 71 ? 37.091 51.983 -12.674 1.00 55.97 71 VAL A O 1
#

Foldseek 3Di:
DDDPDDDPPPPQKDWDWDQDPVVRGTAIWIAHVVGFTAGPPPRDGPVVVVVVVVVPDPPPPPPPPPPDDDD

pLDDT: mean 73.54, std 16.0, range [37.06, 94.38]

Sequence (71 aa):
MMTLMKDSGLNGLKGSVQYCPDCGRPTVHYRVPGGLPICNACGYNADLANYCAQQQQPIRLVPPTVRRKAV

Radius of gyration: 22.91 Å; chains: 1; bounding box: 47×78×25 Å